Protein AF-A0A6I7WKT4-F1 (afdb_monomer_lite)

Secondary structure (DSSP, 8-state):
-EE-SSS-EEEETTEEEE-----GGG-STTHHHHHHHHHHHHHHTT--HHHHHHHHHHHHHHHHHH-TT-

Structure (mmCIF, N/CA/C/O backbone):
data_AF-A0A6I7WKT4-F1
#
_entry.id   AF-A0A6I7WKT4-F1
#
loop_
_atom_site.group_PDB
_atom_site.id
_atom_site.type_symbol
_atom_site.label_atom_id
_atom_site.label_alt_id
_atom_site.label_comp_id
_atom_site.label_asym_id
_atom_site.label_entity_id
_atom_site.label_seq_id
_atom_site.pdbx_PDB_ins_code
_atom_site.Cartn_x
_atom_site.Cartn_y
_atom_site.Cartn_z
_atom_site.occupancy
_atom_site.B_iso_or_equiv
_atom_site.auth_seq_id
_atom_site.auth_comp_id
_atom_site.auth_asym_id
_atom_site.auth_atom_id
_atom_site.pdbx_PDB_model_num
ATOM 1 N N . MET A 1 1 ? -7.275 -5.828 4.710 1.00 88.94 1 MET A N 1
ATOM 2 C CA . MET A 1 1 ? -6.211 -6.764 4.270 1.00 88.94 1 MET A CA 1
ATOM 3 C C . MET A 1 1 ? -5.662 -6.299 2.928 1.00 88.94 1 MET A C 1
ATOM 5 O O . MET A 1 1 ? -6.453 -5.846 2.114 1.00 88.94 1 MET A O 1
ATOM 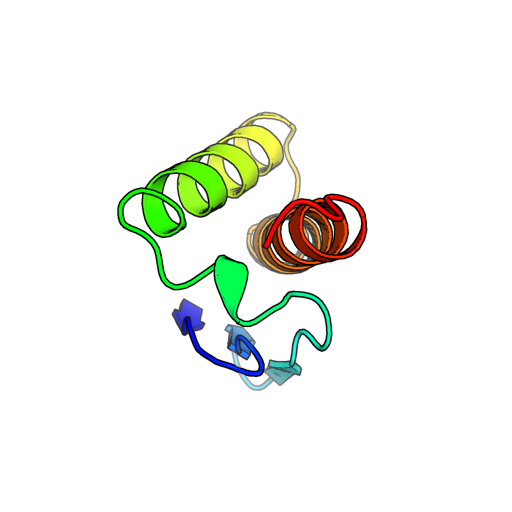9 N N . VAL A 1 2 ? -4.349 -6.404 2.691 1.00 95.00 2 VAL A N 1
ATOM 10 C CA . VAL A 1 2 ? -3.732 -6.120 1.379 1.00 95.00 2 VAL A CA 1
ATOM 11 C C . VAL A 1 2 ? -3.114 -7.408 0.832 1.00 95.00 2 VAL A C 1
ATOM 13 O O . VAL A 1 2 ? -2.150 -7.916 1.405 1.00 95.00 2 VAL A O 1
ATOM 16 N N . LEU A 1 3 ? -3.670 -7.938 -0.259 1.00 94.44 3 LEU A N 1
ATOM 17 C CA . LEU A 1 3 ? -3.178 -9.139 -0.935 1.00 94.44 3 LEU A CA 1
ATOM 18 C C . LEU A 1 3 ? -2.355 -8.739 -2.163 1.00 94.44 3 LEU A C 1
ATOM 20 O O . LEU A 1 3 ? -2.889 -8.262 -3.164 1.00 94.44 3 LEU A O 1
ATOM 24 N N . LYS A 1 4 ? -1.037 -8.922 -2.054 1.00 89.19 4 LYS A N 1
ATOM 25 C CA . LYS A 1 4 ? -0.057 -8.535 -3.076 1.00 89.19 4 LYS A CA 1
ATOM 26 C C . LYS A 1 4 ? -0.105 -9.487 -4.275 1.00 89.19 4 LYS A C 1
ATOM 28 O O . LYS A 1 4 ? -0.172 -10.700 -4.100 1.00 89.19 4 LYS A O 1
ATOM 33 N N . GLY A 1 5 ? 0.002 -8.924 -5.474 1.00 85.69 5 GLY A N 1
ATOM 34 C CA . GLY A 1 5 ? 0.025 -9.644 -6.748 1.00 85.69 5 GLY A CA 1
ATOM 35 C C . GLY A 1 5 ? -0.118 -8.681 -7.928 1.00 85.69 5 GLY A C 1
ATOM 36 O O . GLY A 1 5 ? -0.230 -7.466 -7.729 1.00 85.69 5 GLY A O 1
ATOM 37 N N . ALA A 1 6 ? -0.137 -9.219 -9.151 1.00 82.12 6 ALA A N 1
ATOM 38 C CA . ALA A 1 6 ? -0.561 -8.462 -10.326 1.00 82.12 6 ALA A CA 1
ATOM 39 C C . ALA A 1 6 ? -2.045 -8.098 -10.155 1.00 82.12 6 ALA A C 1
ATOM 41 O O . ALA A 1 6 ? -2.894 -8.984 -10.131 1.00 82.12 6 ALA A O 1
ATOM 42 N N . GLY A 1 7 ? -2.339 -6.810 -9.963 1.00 85.88 7 GLY A N 1
ATOM 43 C CA . GLY A 1 7 ? -3.659 -6.376 -9.498 1.00 85.88 7 GLY A CA 1
ATOM 44 C C . GLY A 1 7 ? -3.822 -6.560 -7.988 1.00 85.88 7 GLY A C 1
ATOM 45 O O . GLY A 1 7 ? -4.601 -7.395 -7.539 1.00 85.88 7 GLY A O 1
ATOM 46 N N . THR A 1 8 ? -3.055 -5.809 -7.190 1.00 91.69 8 THR A N 1
ATOM 47 C CA . THR A 1 8 ? -3.100 -5.917 -5.719 1.00 91.69 8 THR A CA 1
ATOM 48 C C . THR A 1 8 ? -4.509 -5.632 -5.200 1.00 91.69 8 THR A C 1
ATOM 50 O O . THR A 1 8 ? -5.105 -4.615 -5.561 1.00 91.69 8 THR A O 1
ATOM 53 N N . LEU A 1 9 ? -5.021 -6.509 -4.333 1.00 96.19 9 LEU A N 1
ATOM 54 C CA . LEU A 1 9 ? -6.359 -6.391 -3.755 1.00 96.19 9 LEU A CA 1
ATOM 55 C C . LEU A 1 9 ? -6.294 -5.755 -2.366 1.00 96.19 9 LEU A C 1
ATOM 57 O O . LEU A 1 9 ? -5.496 -6.170 -1.522 1.00 96.19 9 LEU A O 1
ATOM 61 N N . ILE A 1 10 ? -7.164 -4.782 -2.110 1.00 97.25 10 ILE A N 1
ATOM 62 C CA . ILE A 1 10 ? -7.414 -4.228 -0.779 1.00 97.25 10 ILE A CA 1
ATOM 63 C C . ILE A 1 10 ? -8.818 -4.657 -0.357 1.00 97.25 10 ILE A C 1
ATOM 65 O O . ILE A 1 10 ? -9.801 -4.165 -0.900 1.00 97.25 10 ILE A O 1
ATOM 69 N N . CYS A 1 11 ? -8.911 -5.569 0.608 1.00 95.19 11 CYS A N 1
ATOM 70 C CA . CYS A 1 11 ? -10.189 -6.027 1.155 1.00 95.19 11 CYS A CA 1
ATOM 71 C C . CYS 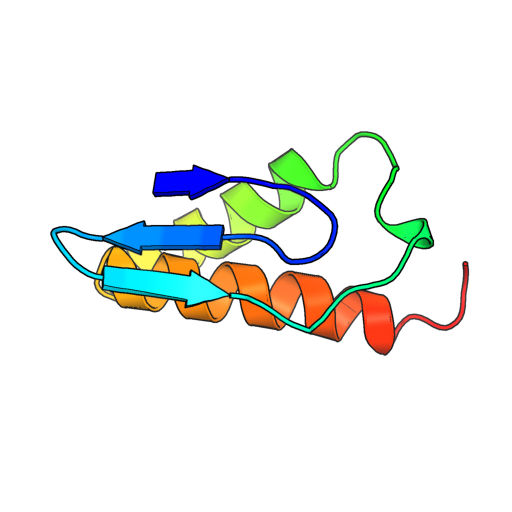A 1 11 ? -10.481 -5.293 2.467 1.00 95.19 11 CYS A C 1
ATOM 73 O O . CYS A 1 11 ? -9.631 -5.303 3.375 1.00 95.19 11 CYS A O 1
ATOM 75 N N . ALA A 1 12 ? -11.662 -4.696 2.580 1.00 94.25 12 ALA A N 1
ATOM 76 C CA . ALA A 1 12 ? -12.148 -4.049 3.792 1.00 94.25 12 ALA A CA 1
ATOM 77 C C . ALA A 1 12 ? -13.636 -4.338 3.967 1.00 94.25 12 ALA A C 1
ATOM 79 O O . ALA A 1 12 ? -14.428 -3.976 3.107 1.00 94.25 12 ALA A O 1
ATOM 80 N N . GLU A 1 13 ? -13.981 -4.981 5.085 1.00 88.94 13 GLU A N 1
ATOM 81 C CA . GLU A 1 13 ? -15.351 -5.417 5.382 1.00 88.94 13 GLU A CA 1
ATOM 82 C C . GLU A 1 13 ? -15.944 -6.192 4.191 1.00 88.94 13 GLU A C 1
ATOM 84 O O . GLU A 1 13 ? -15.381 -7.223 3.813 1.00 88.94 13 GLU A O 1
ATOM 89 N N . ASP A 1 14 ? -17.010 -5.671 3.583 1.00 92.00 14 ASP A N 1
ATOM 90 C CA . ASP A 1 14 ? -17.718 -6.275 2.451 1.00 92.00 14 ASP A CA 1
ATOM 91 C C . ASP A 1 14 ? -17.259 -5.737 1.079 1.00 92.00 14 ASP A C 1
ATOM 93 O O . ASP A 1 14 ? -17.826 -6.086 0.042 1.00 92.00 14 ASP A O 1
ATOM 97 N N . GLU A 1 15 ? -16.216 -4.901 1.043 1.00 94.75 15 GLU A N 1
ATOM 98 C CA . GLU A 1 15 ? -15.690 -4.299 -0.182 1.00 94.75 15 GLU A CA 1
ATOM 99 C C . GLU A 1 15 ? -14.292 -4.815 -0.549 1.00 94.75 15 GLU A C 1
ATOM 101 O O . GLU A 1 15 ? -13.404 -5.022 0.287 1.00 94.75 15 GLU A O 1
ATOM 106 N N . VAL A 1 16 ? -14.068 -4.964 -1.857 1.00 95.81 16 VAL A N 1
ATOM 107 C CA . VAL A 1 16 ? -12.763 -5.295 -2.433 1.00 95.81 16 VAL A CA 1
ATOM 108 C C . VAL A 1 16 ? -12.396 -4.247 -3.471 1.00 95.81 16 VAL A C 1
ATOM 110 O O . VAL A 1 16 ? -13.118 -4.021 -4.439 1.00 95.81 16 VAL A O 1
ATOM 113 N N . TYR A 1 17 ? -11.231 -3.639 -3.290 1.00 96.75 17 TYR A N 1
ATOM 114 C CA . TYR A 1 17 ? -10.649 -2.682 -4.218 1.00 96.75 17 TYR A CA 1
ATOM 115 C C . TYR A 1 17 ? -9.483 -3.329 -4.961 1.00 96.75 17 TYR A C 1
ATOM 117 O O . TYR A 1 17 ? -8.688 -4.055 -4.365 1.00 96.75 17 TYR A O 1
ATOM 125 N N . VAL A 1 18 ? -9.349 -3.027 -6.251 1.00 96.81 18 VAL A N 1
ATOM 126 C CA . VAL A 1 18 ? -8.250 -3.517 -7.091 1.00 96.81 18 VAL A CA 1
ATOM 127 C C . VAL A 1 18 ? -7.350 -2.350 -7.459 1.00 96.81 18 VAL A C 1
ATOM 129 O O . VAL A 1 18 ? -7.814 -1.355 -8.014 1.00 96.81 18 VAL A O 1
ATOM 132 N N . ASN A 1 19 ? -6.056 -2.474 -7.181 1.00 95.19 19 ASN A N 1
ATOM 133 C CA . ASN A 1 19 ? -5.071 -1.533 -7.684 1.00 95.19 19 ASN A CA 1
ATOM 134 C C . ASN A 1 19 ? -4.591 -1.947 -9.075 1.00 95.19 19 ASN A C 1
ATOM 136 O O . ASN A 1 19 ? -4.068 -3.045 -9.253 1.00 95.19 19 ASN A O 1
ATOM 140 N N . THR A 1 20 ? -4.718 -1.042 -10.039 1.00 93.44 20 THR A N 1
ATOM 141 C CA . THR A 1 20 ? -4.330 -1.264 -11.439 1.00 93.44 20 THR A CA 1
ATOM 142 C C . THR A 1 20 ? -2.953 -0.691 -11.786 1.00 93.44 20 THR A C 1
ATOM 144 O O . THR A 1 20 ? -2.541 -0.764 -12.941 1.00 93.44 20 THR A O 1
ATOM 147 N N . THR A 1 21 ? -2.236 -0.114 -10.814 1.00 93.25 21 THR A N 1
ATOM 148 C CA . THR A 1 21 ? -0.880 0.425 -11.005 1.00 93.25 21 THR A CA 1
ATOM 149 C C . THR A 1 21 ? 0.202 -0.594 -10.638 1.00 93.25 21 THR A C 1
ATOM 151 O O . THR A 1 21 ? -0.036 -1.540 -9.883 1.00 93.25 21 THR A O 1
ATOM 154 N N . GLY A 1 22 ? 1.410 -0.380 -11.159 1.00 90.31 22 GLY A N 1
ATOM 155 C CA . GLY A 1 22 ? 2.573 -1.246 -10.968 1.00 9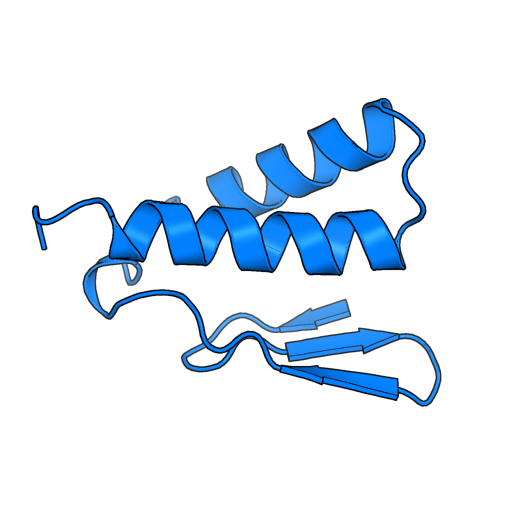0.31 22 GLY A CA 1
ATOM 156 C C . GLY A 1 22 ? 3.132 -1.773 -12.287 1.00 90.31 22 GLY A C 1
ATOM 157 O O . GLY A 1 22 ? 2.583 -1.516 -13.358 1.00 90.31 22 GLY A O 1
ATOM 158 N N . ASN A 1 23 ? 4.240 -2.507 -12.211 1.00 89.69 23 ASN A N 1
ATOM 159 C CA . ASN A 1 23 ? 4.857 -3.178 -13.354 1.00 89.69 23 ASN A CA 1
ATOM 160 C C . ASN A 1 23 ? 5.524 -4.505 -12.923 1.00 89.69 23 ASN A C 1
ATOM 162 O O . ASN A 1 23 ? 5.704 -4.738 -11.723 1.00 89.69 23 ASN A O 1
ATOM 166 N N . PRO A 1 24 ? 5.905 -5.387 -13.869 1.00 88.94 24 PRO A N 1
ATOM 167 C CA . PRO A 1 24 ? 6.584 -6.647 -13.550 1.00 88.94 24 PRO A CA 1
ATOM 168 C C . PRO A 1 24 ? 7.930 -6.481 -12.826 1.00 88.94 24 PRO A C 1
ATOM 170 O O . PRO A 1 24 ? 8.319 -7.363 -12.063 1.00 88.94 24 PRO A O 1
ATOM 173 N N . GLY A 1 25 ? 8.612 -5.344 -13.001 1.00 85.69 25 GLY A N 1
ATOM 174 C CA . GLY A 1 25 ? 9.861 -5.009 -12.308 1.00 85.69 25 GLY A CA 1
ATOM 175 C C . GLY A 1 25 ? 9.733 -4.930 -10.781 1.00 85.69 25 GLY A C 1
ATOM 176 O O 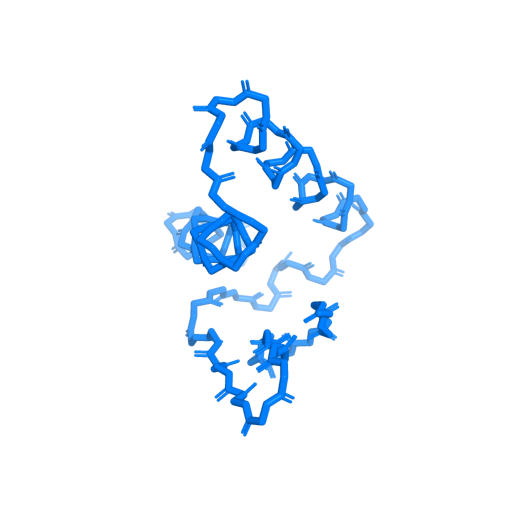. GLY A 1 25 ? 10.728 -4.991 -10.065 1.00 85.69 25 GLY A O 1
ATOM 177 N N . MET A 1 26 ? 8.509 -4.873 -10.253 1.00 88.19 26 MET A N 1
ATOM 178 C CA . MET A 1 26 ? 8.233 -4.939 -8.814 1.00 88.19 26 MET A CA 1
ATOM 179 C C . MET A 1 26 ? 8.352 -6.354 -8.222 1.00 88.19 26 MET A C 1
ATOM 181 O O . MET A 1 26 ? 8.194 -6.525 -7.014 1.00 88.19 26 MET A O 1
ATOM 185 N N . ALA A 1 27 ? 8.623 -7.388 -9.022 1.00 86.62 27 ALA A N 1
ATOM 186 C CA . ALA A 1 27 ? 8.835 -8.757 -8.541 1.00 86.62 27 ALA A CA 1
ATOM 187 C C . ALA A 1 27 ? 10.244 -8.963 -7.939 1.00 86.62 27 ALA A C 1
ATOM 189 O O . ALA A 1 27 ? 10.912 -9.960 -8.208 1.00 86.62 27 ALA A O 1
ATOM 190 N N . LEU A 1 28 ? 10.705 -8.008 -7.127 1.00 85.94 28 LEU A N 1
ATOM 191 C CA . LEU A 1 28 ? 12.008 -8.014 -6.462 1.00 85.94 28 LEU A CA 1
ATOM 192 C C . LEU A 1 28 ? 11.842 -8.079 -4.939 1.00 85.94 28 LEU A C 1
ATOM 194 O O . LEU A 1 28 ? 10.844 -7.622 -4.371 1.00 85.94 28 LEU A O 1
ATOM 198 N N . GLY A 1 29 ? 12.846 -8.642 -4.263 1.00 91.06 29 GLY A N 1
ATOM 199 C CA . GLY A 1 29 ? 12.906 -8.641 -2.801 1.00 91.06 29 GLY A CA 1
ATOM 200 C C . GLY A 1 29 ? 12.860 -7.215 -2.242 1.00 91.06 29 GLY A C 1
ATOM 201 O O . GLY A 1 29 ? 13.446 -6.302 -2.815 1.00 91.06 29 GLY A O 1
ATOM 202 N N . GLY A 1 30 ? 12.143 -7.016 -1.134 1.00 92.12 30 GLY A N 1
ATOM 203 C CA . GLY A 1 30 ? 12.036 -5.717 -0.456 1.00 92.12 30 GLY A CA 1
ATOM 204 C C . GLY A 1 30 ? 10.844 -4.843 -0.866 1.00 92.12 30 GLY A C 1
ATOM 205 O O . GLY A 1 30 ? 10.454 -3.958 -0.108 1.00 92.12 30 GLY A O 1
ATOM 206 N N . MET A 1 31 ? 10.168 -5.115 -1.990 1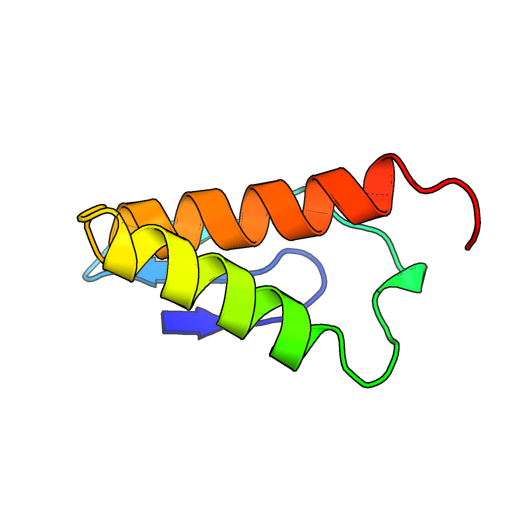.00 93.31 31 MET A N 1
ATOM 207 C CA . MET A 1 31 ? 9.003 -4.310 -2.419 1.00 93.31 31 MET A CA 1
ATOM 208 C C . MET A 1 31 ? 7.832 -4.376 -1.422 1.00 93.31 31 MET A C 1
ATOM 210 O O . MET A 1 31 ? 7.061 -3.431 -1.264 1.00 93.31 31 MET A O 1
ATOM 214 N N . GLY A 1 32 ? 7.712 -5.489 -0.692 1.00 93.19 32 GLY A N 1
ATOM 215 C CA . GLY A 1 32 ? 6.755 -5.617 0.407 1.00 93.19 32 GLY A CA 1
ATOM 216 C C . GLY A 1 32 ? 7.095 -4.752 1.625 1.00 93.19 32 GLY A C 1
ATOM 217 O O . GLY A 1 32 ? 6.178 -4.243 2.270 1.00 93.19 32 GLY A O 1
ATOM 218 N N . ASP A 1 33 ? 8.383 -4.570 1.916 1.00 96.50 33 ASP A N 1
ATOM 219 C CA . ASP A 1 33 ? 8.856 -3.757 3.039 1.00 96.50 33 ASP A CA 1
ATOM 220 C C . ASP A 1 33 ? 8.650 -2.271 2.739 1.00 96.50 33 ASP A C 1
ATOM 222 O O . ASP A 1 33 ? 8.111 -1.542 3.572 1.00 96.50 33 ASP A O 1
ATOM 226 N N . VAL A 1 34 ? 8.962 -1.848 1.506 1.00 95.69 34 VAL A N 1
ATOM 227 C CA . VAL A 1 34 ? 8.679 -0.490 1.009 1.00 95.69 34 VAL A CA 1
ATOM 228 C C . VAL A 1 34 ? 7.187 -0.177 1.116 1.00 95.69 34 VAL A C 1
ATOM 230 O O . VAL A 1 34 ? 6.814 0.827 1.724 1.00 95.69 34 VAL A O 1
ATOM 233 N N . LEU A 1 35 ? 6.320 -1.054 0.596 1.00 96.38 35 LEU A N 1
ATOM 234 C CA . LEU A 1 35 ? 4.868 -0.877 0.691 1.00 96.38 35 LEU A CA 1
ATOM 235 C C . LEU A 1 35 ? 4.393 -0.762 2.148 1.00 96.38 35 LEU A C 1
ATOM 237 O O . LEU A 1 35 ? 3.580 0.106 2.467 1.00 96.38 35 LEU A O 1
ATOM 241 N N . SER A 1 36 ? 4.906 -1.615 3.036 1.00 96.62 36 SER A N 1
ATOM 242 C CA . SER A 1 36 ? 4.528 -1.600 4.454 1.00 96.62 36 SER A CA 1
ATOM 243 C C . SER A 1 36 ? 4.968 -0.306 5.143 1.00 96.62 36 SER A C 1
ATOM 245 O O . SER A 1 36 ? 4.199 0.265 5.916 1.00 96.62 36 SER A O 1
ATOM 247 N N . GLY A 1 37 ? 6.159 0.206 4.813 1.00 98.06 37 GLY A N 1
ATOM 248 C CA . GLY A 1 37 ? 6.650 1.499 5.293 1.00 98.06 37 GLY A CA 1
ATOM 249 C C . GLY A 1 37 ? 5.786 2.674 4.827 1.00 98.06 37 GLY A C 1
ATOM 250 O O . GLY A 1 37 ? 5.427 3.528 5.640 1.00 98.06 37 GLY A O 1
ATOM 251 N N . ILE A 1 38 ? 5.376 2.685 3.552 1.00 98.12 38 ILE A N 1
ATOM 252 C CA . ILE A 1 38 ? 4.462 3.705 3.010 1.00 98.12 38 ILE A CA 1
ATOM 253 C C . ILE A 1 38 ? 3.139 3.696 3.787 1.00 98.12 38 ILE A C 1
ATOM 255 O O . ILE A 1 38 ? 2.733 4.735 4.309 1.00 98.12 38 ILE A O 1
ATOM 259 N N . ILE A 1 39 ? 2.496 2.532 3.930 1.00 98.19 39 ILE A N 1
ATOM 260 C CA . ILE A 1 39 ? 1.227 2.408 4.667 1.00 98.19 39 ILE A CA 1
ATOM 261 C C . ILE A 1 39 ? 1.403 2.845 6.130 1.00 98.19 39 ILE A C 1
ATOM 263 O O . ILE A 1 39 ? 0.598 3.628 6.634 1.00 98.19 39 ILE A O 1
ATOM 267 N N . GLY A 1 40 ? 2.476 2.408 6.798 1.00 98.31 40 GLY A N 1
ATOM 268 C CA . GLY A 1 40 ? 2.785 2.808 8.173 1.00 98.31 40 GLY A CA 1
ATOM 269 C C . GLY A 1 40 ? 2.945 4.324 8.333 1.00 98.31 40 GLY A C 1
ATOM 270 O O . GLY A 1 40 ? 2.419 4.905 9.282 1.00 98.31 40 GLY A O 1
ATOM 271 N N . SER A 1 41 ? 3.595 4.987 7.372 1.00 98.50 41 SER A N 1
ATOM 272 C CA . SER A 1 41 ? 3.750 6.447 7.377 1.00 98.50 41 SER A CA 1
ATOM 273 C C . SER A 1 41 ? 2.425 7.198 7.191 1.00 98.50 41 SER A C 1
ATOM 275 O O . SER A 1 41 ? 2.227 8.251 7.797 1.00 98.50 41 SER A O 1
ATOM 277 N N . LEU A 1 42 ? 1.496 6.662 6.393 1.00 98.56 42 LEU A N 1
ATOM 278 C CA . LEU A 1 42 ? 0.164 7.242 6.199 1.00 98.56 42 LEU A CA 1
ATOM 279 C C . LEU A 1 42 ? -0.693 7.080 7.461 1.00 98.56 42 LEU A C 1
ATOM 281 O O . LEU A 1 42 ? -1.367 8.020 7.880 1.00 98.56 42 LEU A O 1
ATOM 285 N N . LEU A 1 43 ? -0.596 5.931 8.133 1.00 98.44 43 LEU A N 1
ATOM 286 C CA . LEU A 1 43 ? -1.233 5.721 9.436 1.00 98.44 43 LEU A CA 1
ATOM 287 C C . LEU A 1 43 ? -0.686 6.685 10.501 1.00 98.44 43 LEU A C 1
ATOM 289 O O . LEU A 1 43 ? -1.458 7.259 11.271 1.00 98.44 43 LEU A O 1
ATOM 293 N N . ALA A 1 44 ? 0.630 6.923 10.521 1.00 98.50 44 ALA A N 1
ATOM 294 C CA . ALA A 1 44 ? 1.243 7.906 11.419 1.00 98.50 44 ALA A CA 1
ATOM 295 C C . ALA A 1 44 ? 0.706 9.331 11.177 1.00 98.50 44 ALA A C 1
ATOM 297 O O . ALA A 1 44 ? 0.551 10.104 12.124 1.00 98.50 44 ALA A O 1
ATOM 298 N N . GLN A 1 45 ? 0.344 9.643 9.930 1.00 98.44 45 GLN A N 1
ATOM 299 C CA . GLN A 1 45 ? -0.301 10.893 9.517 1.00 98.44 45 GLN A CA 1
ATOM 300 C C . GLN A 1 45 ? -1.818 10.943 9.780 1.00 98.44 45 GLN A C 1
ATOM 302 O O . GLN A 1 45 ? -2.460 11.907 9.379 1.00 98.44 45 GLN A O 1
ATOM 307 N N . LYS A 1 46 ? -2.390 9.960 10.492 1.00 98.19 46 LYS A N 1
ATOM 308 C CA . LYS A 1 46 ? -3.812 9.895 10.891 1.00 98.19 46 LYS A CA 1
ATOM 309 C C . LYS A 1 46 ? -4.811 9.589 9.769 1.00 98.19 46 LYS A C 1
ATOM 311 O O . LYS A 1 46 ? -6.007 9.770 9.979 1.00 98.19 46 LYS A O 1
ATOM 316 N N . TYR A 1 47 ? -4.360 9.067 8.629 1.00 98.31 47 TYR A N 1
ATOM 317 C CA . TYR A 1 47 ? -5.281 8.463 7.663 1.00 98.31 47 TYR A CA 1
ATOM 318 C C . TYR A 1 47 ? -5.951 7.222 8.262 1.00 98.31 47 TYR A C 1
ATOM 320 O O . TYR A 1 47 ? -5.346 6.510 9.073 1.00 98.31 47 TYR A O 1
ATOM 328 N N . SER A 1 48 ? -7.187 6.934 7.846 1.00 97.44 48 SER A N 1
ATOM 329 C CA . SER A 1 48 ? -7.842 5.68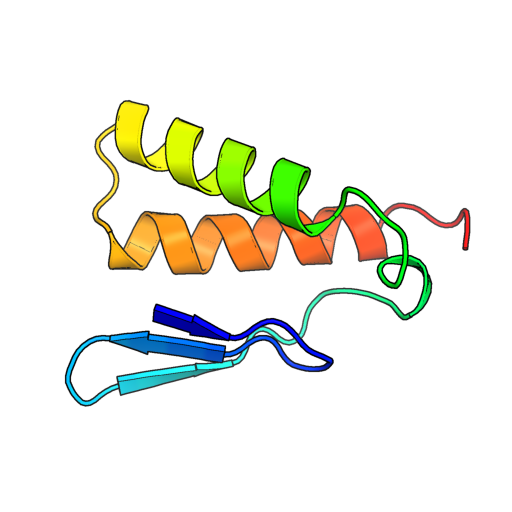0 8.227 1.00 97.44 48 SER A CA 1
ATOM 330 C C . SER A 1 48 ? -7.091 4.468 7.660 1.00 97.44 48 SER A C 1
ATOM 332 O O . SER A 1 48 ? -6.347 4.568 6.683 1.00 97.44 48 SER A O 1
ATOM 334 N N . LEU A 1 49 ? -7.315 3.287 8.248 1.00 96.31 49 LEU A N 1
ATOM 335 C CA . LEU A 1 49 ? -6.726 2.026 7.776 1.00 96.31 49 LEU A CA 1
ATOM 336 C C . LEU A 1 49 ? -7.006 1.762 6.291 1.00 96.31 49 LEU A C 1
ATOM 338 O O . LEU A 1 49 ? -6.105 1.352 5.556 1.00 96.31 49 LEU A O 1
ATOM 342 N N . LEU A 1 50 ? -8.238 2.018 5.850 1.00 96.75 50 LEU A N 1
ATOM 343 C CA . LEU A 1 50 ? -8.640 1.817 4.462 1.00 96.75 50 LEU A CA 1
ATOM 344 C C . LEU A 1 50 ? -7.997 2.848 3.527 1.00 96.75 50 LEU A C 1
ATOM 346 O O . LEU A 1 50 ? -7.474 2.474 2.477 1.00 96.75 50 LEU A O 1
ATOM 350 N N . GLU A 1 51 ? -7.984 4.129 3.903 1.00 97.44 51 GLU A N 1
ATOM 351 C CA . GLU A 1 51 ? -7.343 5.178 3.098 1.00 97.44 51 GLU A CA 1
ATOM 352 C C . GLU A 1 51 ? -5.838 4.952 2.976 1.00 97.44 51 GLU A C 1
ATOM 354 O O . GLU A 1 51 ? -5.304 4.998 1.868 1.00 97.44 51 GLU A O 1
ATOM 359 N N . ALA A 1 52 ? -5.165 4.640 4.086 1.00 98.25 52 ALA A N 1
ATOM 360 C CA . ALA A 1 52 ? -3.736 4.355 4.100 1.00 98.25 52 ALA A CA 1
ATOM 361 C C . ALA A 1 52 ? -3.392 3.155 3.204 1.00 98.25 52 ALA A C 1
ATOM 363 O O . ALA A 1 52 ? -2.419 3.210 2.452 1.00 98.25 52 ALA A O 1
ATOM 364 N N . ALA A 1 53 ? -4.209 2.095 3.228 1.00 97.44 53 ALA A N 1
ATOM 365 C CA . ALA A 1 53 ? -4.025 0.939 2.354 1.00 97.44 53 ALA A CA 1
ATOM 366 C C . ALA A 1 53 ? -4.237 1.291 0.871 1.00 97.44 53 ALA A C 1
ATOM 368 O O . ALA A 1 53 ? -3.387 0.963 0.042 1.00 97.44 53 ALA A O 1
ATOM 369 N N . LYS A 1 54 ? -5.331 1.986 0.529 1.00 97.50 54 LYS A N 1
ATOM 370 C CA . LYS A 1 54 ? -5.640 2.381 -0.859 1.00 97.50 54 LYS A CA 1
ATOM 371 C C . LYS A 1 54 ? -4.566 3.306 -1.430 1.00 97.50 54 LYS A C 1
ATOM 373 O O . LYS A 1 54 ? -4.031 3.032 -2.503 1.00 97.50 54 LYS A O 1
ATOM 378 N N . LEU A 1 55 ? -4.216 4.365 -0.698 1.00 97.81 55 LEU A N 1
ATOM 379 C CA . LEU A 1 55 ? -3.190 5.324 -1.107 1.00 97.81 55 LEU A CA 1
ATOM 380 C C . LEU A 1 55 ? -1.810 4.676 -1.166 1.00 97.81 55 LEU A C 1
ATOM 382 O O . LEU A 1 55 ? -1.102 4.860 -2.150 1.00 97.81 55 LEU A O 1
ATOM 386 N N . GLY A 1 56 ? -1.435 3.890 -0.155 1.00 97.75 56 GLY A N 1
ATOM 387 C CA . GLY A 1 56 ? -0.121 3.257 -0.102 1.00 97.75 56 GLY A CA 1
ATOM 388 C C . GLY A 1 56 ? 0.114 2.297 -1.265 1.00 97.75 56 GLY A C 1
ATOM 389 O O . GLY A 1 56 ? 1.151 2.374 -1.921 1.00 97.75 56 GLY A O 1
ATOM 390 N N . VAL A 1 57 ? -0.870 1.447 -1.576 1.00 97.06 57 VAL A N 1
ATOM 391 C CA . VAL A 1 57 ? -0.796 0.528 -2.722 1.00 97.06 57 VAL A CA 1
ATOM 392 C C . VAL A 1 57 ? -0.751 1.301 -4.046 1.00 97.06 57 VAL A C 1
ATOM 394 O O . VAL A 1 57 ? 0.086 0.993 -4.896 1.00 97.06 57 VAL A O 1
ATOM 397 N N . TYR A 1 58 ? -1.594 2.326 -4.205 1.00 97.12 58 TYR A N 1
ATOM 398 C CA . TYR A 1 58 ? -1.630 3.131 -5.427 1.00 97.12 58 TYR A CA 1
ATOM 399 C C . TYR A 1 58 ? -0.321 3.892 -5.667 1.00 97.12 58 TYR A C 1
ATOM 401 O O . TYR A 1 58 ? 0.234 3.812 -6.763 1.00 97.12 58 TYR A O 1
ATOM 409 N N . LEU A 1 59 ? 0.200 4.585 -4.647 1.00 96.56 59 LEU A N 1
ATOM 410 C CA . LEU A 1 59 ? 1.453 5.343 -4.715 1.00 96.56 59 LEU A CA 1
ATOM 411 C C . LEU A 1 59 ? 2.649 4.430 -4.984 1.00 96.56 59 LEU A C 1
ATOM 413 O O . LEU A 1 59 ? 3.488 4.759 -5.818 1.00 96.56 59 LEU A O 1
ATOM 417 N N . HIS A 1 60 ? 2.705 3.269 -4.327 1.00 95.38 60 HIS A N 1
ATOM 418 C CA . HIS A 1 60 ? 3.756 2.279 -4.549 1.00 95.38 60 HIS A CA 1
ATOM 419 C C . HIS A 1 60 ? 3.768 1.771 -6.001 1.00 95.38 60 HIS A C 1
ATOM 421 O O . HIS A 1 60 ? 4.819 1.759 -6.643 1.00 95.38 60 HIS A O 1
ATOM 427 N N . GLY A 1 61 ? 2.604 1.406 -6.549 1.00 94.44 61 GLY A N 1
ATOM 428 C CA . GLY A 1 61 ? 2.503 0.961 -7.941 1.00 94.44 61 GLY A CA 1
ATOM 429 C C . GLY A 1 61 ? 2.723 2.087 -8.958 1.00 94.44 61 GLY A C 1
ATOM 430 O O . GLY A 1 61 ? 3.346 1.869 -9.996 1.00 94.44 61 GLY A O 1
ATOM 431 N N . LEU A 1 62 ? 2.268 3.309 -8.663 1.00 94.88 62 LEU A N 1
ATOM 432 C CA . LEU A 1 62 ? 2.501 4.476 -9.518 1.00 94.88 62 LEU A CA 1
ATOM 433 C C . LEU A 1 62 ? 3.990 4.838 -9.577 1.00 94.88 62 LEU A C 1
ATOM 435 O O . LEU A 1 62 ? 4.499 5.130 -10.656 1.00 94.88 62 LEU A O 1
ATOM 439 N N . ALA A 1 63 ? 4.693 4.781 -8.442 1.00 93.00 63 ALA A N 1
ATOM 440 C CA . ALA A 1 63 ? 6.133 5.010 -8.391 1.00 93.00 63 ALA A CA 1
ATOM 441 C C . ALA A 1 63 ? 6.875 4.021 -9.297 1.00 93.00 63 ALA A C 1
ATOM 443 O O . ALA A 1 63 ? 7.677 4.444 -10.127 1.00 93.00 63 ALA A O 1
ATOM 444 N N . ALA A 1 64 ? 6.532 2.731 -9.219 1.00 90.75 64 ALA A N 1
ATOM 445 C CA . ALA A 1 64 ? 7.091 1.729 -10.119 1.00 90.75 64 ALA A CA 1
ATOM 446 C C . ALA A 1 64 ? 6.799 2.045 -11.593 1.00 90.75 64 ALA A C 1
ATOM 448 O O . ALA A 1 64 ? 7.708 1.992 -12.415 1.00 90.75 64 ALA A O 1
ATOM 449 N N . LEU A 1 65 ? 5.565 2.438 -11.930 1.00 89.50 65 LEU A N 1
ATOM 450 C CA . LEU A 1 65 ? 5.185 2.787 -13.302 1.00 89.50 65 LEU A CA 1
ATOM 451 C C . LEU A 1 65 ? 5.999 3.968 -13.868 1.00 89.50 65 LEU A C 1
ATOM 453 O O . LEU A 1 65 ? 6.320 3.981 -15.055 1.00 89.50 65 LEU A O 1
ATOM 457 N N . ILE A 1 66 ? 6.335 4.956 -13.033 1.00 90.50 66 ILE A N 1
ATOM 458 C CA . ILE A 1 66 ? 7.146 6.118 -13.430 1.00 90.50 66 ILE A CA 1
ATOM 459 C C . ILE A 1 66 ? 8.627 5.732 -13.586 1.00 90.50 66 ILE A C 1
ATOM 461 O O . ILE A 1 66 ? 9.322 6.262 -14.460 1.00 90.50 66 ILE A O 1
ATOM 465 N N . THR A 1 67 ? 9.127 4.806 -12.766 1.00 84.25 67 THR A N 1
ATOM 466 C CA . THR A 1 67 ? 10.507 4.320 -12.838 1.00 84.25 67 THR A CA 1
ATOM 467 C C . THR A 1 67 ? 10.709 3.438 -14.078 1.00 84.25 67 THR A C 1
ATOM 469 O O . THR A 1 67 ? 10.492 2.234 -14.052 1.00 84.25 67 THR A O 1
ATOM 472 N N . ARG A 1 68 ? 11.193 4.035 -15.176 1.00 65.31 68 ARG A N 1
ATOM 473 C CA . ARG A 1 68 ? 11.491 3.378 -16.472 1.00 65.31 68 ARG A CA 1
ATOM 474 C C . ARG A 1 68 ? 12.661 2.369 -16.470 1.00 65.31 68 ARG A C 1
ATOM 476 O O . ARG A 1 68 ? 13.197 2.080 -17.534 1.00 65.31 68 ARG A O 1
ATOM 483 N N . LEU A 1 69 ? 13.130 1.903 -15.313 1.00 60.22 69 LEU A N 1
ATOM 484 C CA . LEU A 1 69 ? 14.388 1.144 -15.210 1.00 60.22 69 LEU A CA 1
ATOM 485 C C . LEU A 1 69 ? 14.237 -0.380 -15.115 1.00 60.22 69 LEU A C 1
ATOM 487 O O . LEU A 1 69 ? 15.247 -1.045 -14.904 1.00 60.22 69 LEU A O 1
ATOM 491 N N . LEU A 1 70 ? 13.039 -0.938 -15.312 1.00 54.56 70 LEU A N 1
ATOM 492 C CA . LEU A 1 70 ? 12.809 -2.385 -15.426 1.00 54.56 70 LEU A CA 1
ATOM 493 C C . LEU A 1 70 ? 11.728 -2.686 -16.466 1.00 54.56 70 LEU A C 1
ATOM 495 O O . LEU A 1 70 ? 10.695 -1.977 -16.449 1.00 54.56 70 LEU A O 1
#

Foldseek 3Di:
DWADDQFIWDDDDPDIDTANFADPVCPDPCLVVQLVVQLVVVVVVVDDNRRSNVCSSNVSRVVRVVPPPD

Sequence (70 aa):
MVLKGAGTLICAEDEVYVNTTGNPGMALGGMGDVLSGIIGSLLAQKYSLLEAAKLGVYLHGLAALITRLL

pLDDT: mean 92.5, std 8.07, range [54.56, 98.56]

Radius of gyration: 11.77 Å; chains: 1; bounding box: 32×20×28 Å